Protein AF-A0A0K8SBR4-F1 (afdb_monomer_lite)

Foldseek 3Di:
DDDDDDDDDDDDDDDDDDDPDDDPDPDDPDPPPVPPPPDPPDDPDPPPDPDDCVVVPPPPDFAEAEAEDELVCCVPPVLVCCVPCVVPGPYYAYEYAQVSQVVSVVVVRPHPHYDHDPDPDPVCRVVVVVVVVD

Radius of gyration: 37.74 Å; chains: 1; bounding box: 52×66×105 Å

Structure (mmCIF, N/CA/C/O backbone):
data_AF-A0A0K8SBR4-F1
#
_entry.id   AF-A0A0K8SBR4-F1
#
loop_
_atom_site.group_PDB
_atom_site.id
_atom_site.type_symbol
_atom_site.label_atom_id
_atom_site.label_alt_id
_atom_site.label_comp_id
_atom_site.label_asym_id
_atom_site.label_entity_id
_atom_site.label_seq_id
_atom_site.pdbx_PDB_ins_code
_atom_site.Cartn_x
_atom_site.Cartn_y
_atom_site.Cartn_z
_atom_site.occupancy
_atom_site.B_iso_or_equiv
_atom_site.auth_seq_id
_atom_site.auth_comp_id
_atom_site.auth_asym_id
_atom_site.auth_atom_id
_atom_site.pdbx_PDB_model_num
ATOM 1 N N . MET A 1 1 ? -7.503 10.995 88.010 1.00 34.97 1 MET A N 1
ATOM 2 C CA . MET A 1 1 ? -8.836 10.804 87.394 1.00 34.97 1 MET A CA 1
ATOM 3 C C . MET A 1 1 ? -9.520 12.165 87.367 1.00 34.97 1 MET A C 1
ATOM 5 O O . MET A 1 1 ? -9.618 12.767 88.420 1.00 34.97 1 MET A O 1
ATOM 9 N N . ILE A 1 2 ? -9.552 12.795 86.188 1.00 36.12 2 ILE A N 1
ATOM 10 C CA . ILE A 1 2 ? -10.751 13.126 85.377 1.00 36.12 2 ILE A CA 1
ATOM 11 C C . ILE A 1 2 ? -11.525 14.342 85.931 1.00 36.12 2 ILE A C 1
ATOM 13 O O . ILE A 1 2 ? -11.984 14.339 87.065 1.00 36.12 2 ILE A O 1
ATOM 17 N N . SER A 1 3 ? -11.604 15.380 85.092 1.00 42.97 3 SER A N 1
ATOM 18 C CA . SER A 1 3 ? -12.208 16.710 85.281 1.00 42.97 3 SER A CA 1
ATOM 19 C C . SER A 1 3 ? -13.748 16.697 85.316 1.00 42.97 3 SER A C 1
ATOM 21 O O . SER A 1 3 ? -14.364 15.669 85.029 1.00 42.97 3 SER A O 1
ATOM 23 N N . PRO A 1 4 ? -14.392 17.850 85.599 1.00 49.69 4 PRO A N 1
ATOM 24 C CA . PRO A 1 4 ? -15.025 18.534 84.467 1.00 49.69 4 PRO A CA 1
ATOM 25 C C . PRO A 1 4 ? -14.970 20.076 84.485 1.00 49.69 4 PRO A 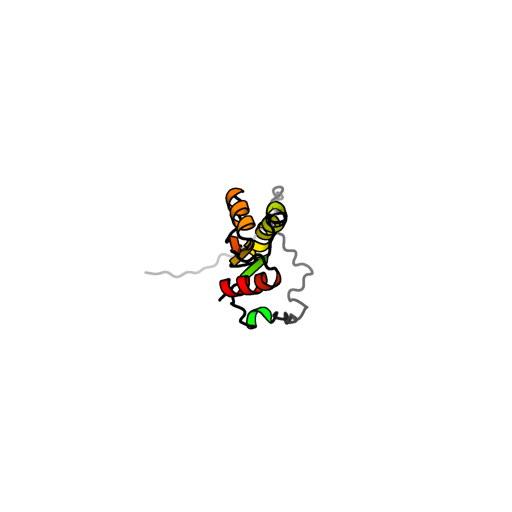C 1
ATOM 27 O O . PRO A 1 4 ? -14.595 20.734 85.449 1.00 49.69 4 PRO A O 1
ATOM 30 N N . ILE A 1 5 ? -15.336 20.603 83.318 1.00 46.38 5 ILE A N 1
ATOM 31 C CA . ILE A 1 5 ? -15.323 21.982 82.822 1.00 46.38 5 ILE A CA 1
ATOM 32 C C . ILE A 1 5 ? -16.622 22.716 83.199 1.00 46.38 5 ILE A C 1
ATOM 34 O O . ILE A 1 5 ? -17.690 22.130 83.030 1.00 46.38 5 ILE A O 1
ATOM 38 N N . ARG A 1 6 ? -16.533 24.005 83.573 1.00 41.84 6 ARG A N 1
ATOM 39 C CA . ARG A 1 6 ? -17.321 25.155 83.044 1.00 41.84 6 ARG A CA 1
ATOM 40 C C . ARG A 1 6 ? -17.187 26.384 83.952 1.00 41.84 6 ARG A C 1
ATOM 42 O O . ARG A 1 6 ? -17.513 26.271 85.122 1.00 41.84 6 ARG A O 1
ATOM 49 N N . THR A 1 7 ? -16.827 27.532 83.367 1.00 42.78 7 THR A N 1
ATOM 50 C CA . THR A 1 7 ? -17.637 28.773 83.404 1.00 42.78 7 THR A CA 1
ATOM 51 C C . THR A 1 7 ? -17.041 29.840 82.478 1.00 42.78 7 THR A C 1
ATOM 53 O O . THR A 1 7 ? -15.900 30.258 82.639 1.00 42.78 7 THR A O 1
ATOM 56 N N . ASP A 1 8 ? -17.850 30.181 81.481 1.00 40.19 8 ASP A N 1
ATOM 57 C CA . ASP A 1 8 ? -18.002 31.396 80.675 1.00 40.19 8 ASP A CA 1
ATOM 58 C C . ASP A 1 8 ? -17.077 32.601 80.934 1.00 40.19 8 ASP A C 1
ATOM 60 O O . ASP A 1 8 ? -17.038 33.158 82.028 1.00 40.19 8 ASP A O 1
ATOM 64 N N . CYS A 1 9 ? -16.458 33.101 79.857 1.00 39.00 9 CYS A N 1
ATOM 65 C CA . CYS A 1 9 ? -15.980 34.481 79.766 1.00 39.00 9 CYS A CA 1
ATOM 66 C C . CYS A 1 9 ? -16.679 35.180 78.592 1.00 39.00 9 CYS A C 1
ATOM 68 O O . CYS A 1 9 ? -16.486 34.836 77.426 1.00 39.00 9 CYS A O 1
ATOM 70 N N . SER A 1 10 ? -17.513 36.158 78.929 1.00 48.22 10 SER A N 1
ATOM 71 C CA . SER A 1 10 ? -18.205 37.078 78.030 1.00 48.22 10 SER A CA 1
ATOM 72 C C . SER A 1 10 ? -17.226 38.007 77.309 1.00 48.22 10 SER A C 1
ATOM 74 O O . SER A 1 10 ? -16.471 38.728 77.959 1.00 48.22 10 SER A O 1
ATOM 76 N N . ILE A 1 11 ? -17.278 38.044 75.974 1.00 43.41 11 ILE A N 1
ATOM 77 C CA . ILE A 1 11 ? -16.530 39.016 75.167 1.00 43.41 11 ILE A CA 1
ATOM 78 C C . ILE A 1 11 ? -17.373 40.288 75.032 1.00 43.41 11 ILE A C 1
ATOM 80 O O . ILE A 1 11 ? -18.265 40.378 74.189 1.00 43.41 11 ILE A O 1
ATOM 84 N N . THR A 1 12 ? -17.085 41.278 75.870 1.00 48.41 12 THR A N 1
ATOM 85 C CA . THR A 1 12 ? -17.407 42.686 75.611 1.00 48.41 12 THR A CA 1
ATOM 86 C C . THR A 1 12 ? -16.184 43.376 75.022 1.00 48.41 12 THR A C 1
ATOM 88 O O . THR A 1 12 ? -15.127 43.333 75.640 1.00 48.41 12 THR A O 1
ATOM 91 N N . GLY A 1 13 ? -16.381 44.053 73.886 1.00 50.25 13 GLY A N 1
ATOM 92 C CA . GLY A 1 13 ? -15.484 45.086 73.356 1.00 50.25 13 GLY A CA 1
ATOM 93 C C . GLY A 1 13 ? -14.258 44.566 72.605 1.00 50.25 13 GLY A C 1
ATOM 94 O O . GLY A 1 13 ? -13.359 43.981 73.187 1.00 50.25 13 GLY A O 1
ATOM 95 N N . ASP A 1 14 ? -14.198 44.782 71.291 1.00 42.38 14 ASP A N 1
ATOM 96 C CA . ASP A 1 14 ? -13.525 45.977 70.764 1.00 42.38 14 ASP A CA 1
ATOM 97 C C . ASP A 1 14 ? -13.423 45.926 69.234 1.00 42.38 14 ASP A C 1
ATOM 99 O O . ASP A 1 14 ? -13.099 44.912 68.614 1.00 42.38 14 ASP A O 1
ATOM 103 N N . ARG A 1 15 ? -13.749 47.055 68.597 1.00 54.88 15 ARG A N 1
ATOM 104 C CA . ARG A 1 15 ? -13.569 47.251 67.156 1.00 54.88 15 ARG A CA 1
ATOM 105 C C . ARG A 1 15 ? -12.072 47.324 66.862 1.00 54.88 15 ARG A C 1
ATOM 107 O O . ARG A 1 15 ? -11.428 48.288 67.262 1.00 54.88 15 ARG A O 1
ATOM 114 N N . VAL A 1 16 ? -11.548 46.374 66.091 1.00 55.94 16 VAL A N 1
ATOM 115 C CA . VAL A 1 16 ? -10.218 46.507 65.479 1.00 55.94 16 VAL A CA 1
ATOM 116 C C . VAL A 1 16 ? -10.371 47.203 64.119 1.00 55.94 16 VAL A C 1
ATOM 118 O O . VAL A 1 16 ? -11.095 46.690 63.260 1.00 55.94 16 VAL A O 1
ATOM 121 N N . PRO A 1 17 ? -9.736 48.370 63.897 1.00 54.47 17 PRO A N 1
ATOM 122 C CA . PRO A 1 17 ? -9.724 49.020 62.596 1.00 54.47 17 PRO A CA 1
ATOM 123 C C . PRO A 1 17 ? -8.844 48.243 61.610 1.00 54.47 17 PRO A C 1
ATOM 125 O O . PRO A 1 17 ? -7.795 47.702 61.956 1.00 54.47 17 PRO A O 1
ATOM 128 N N . THR A 1 18 ? -9.305 48.184 60.365 1.00 58.25 18 THR A N 1
ATOM 129 C CA . THR A 1 18 ? -8.685 47.462 59.252 1.00 58.25 18 THR A CA 1
ATOM 130 C C . THR A 1 18 ? -7.291 48.020 58.928 1.00 58.25 18 THR A C 1
ATOM 132 O O . THR A 1 18 ? -7.188 49.211 58.629 1.00 58.25 18 THR A O 1
ATOM 135 N N . PRO A 1 19 ? -6.220 47.204 58.905 1.00 49.19 19 PRO A N 1
ATOM 136 C CA . PRO A 1 19 ? -4.951 47.641 58.344 1.00 49.19 19 PRO A CA 1
ATOM 137 C C . PRO A 1 19 ? -4.999 47.561 56.812 1.00 49.19 19 PRO A C 1
ATOM 139 O O . PRO A 1 19 ? -5.064 46.488 56.210 1.00 49.19 19 PRO A O 1
ATOM 142 N N . THR A 1 20 ? -4.976 48.733 56.180 1.00 59.53 20 THR A N 1
ATOM 143 C CA . THR A 1 20 ? -4.727 48.916 54.747 1.00 59.53 20 THR A CA 1
ATOM 144 C C . THR A 1 20 ? -3.270 48.573 54.432 1.00 59.53 20 THR A C 1
ATOM 146 O O . THR A 1 20 ? -2.390 49.412 54.593 1.00 59.53 20 THR A O 1
ATOM 149 N N . SER A 1 21 ? -3.013 47.359 53.948 1.00 57.72 21 SER A N 1
ATOM 150 C CA . SER A 1 21 ? -1.850 47.044 53.104 1.00 57.72 21 SER A CA 1
ATOM 151 C C . SER A 1 21 ? -2.059 45.700 52.399 1.00 57.72 21 SER A C 1
ATOM 153 O O . SER A 1 21 ? -1.639 44.644 52.862 1.00 57.72 21 SER A O 1
ATOM 155 N N . GLN A 1 22 ? -2.737 45.715 51.249 1.00 56.22 22 GLN A N 1
ATOM 156 C CA . GLN A 1 22 ? -2.678 44.565 50.344 1.00 56.22 22 GLN A CA 1
ATOM 157 C C . GLN A 1 22 ? -1.318 44.591 49.624 1.00 56.22 22 GLN A C 1
ATOM 159 O O . GLN A 1 22 ? -0.997 45.619 49.022 1.00 56.22 22 GLN A O 1
ATOM 164 N N . PRO A 1 23 ? -0.504 43.520 49.672 1.00 56.47 23 PRO A N 1
ATOM 165 C CA . PRO A 1 23 ? 0.710 43.437 48.868 1.00 56.47 23 PRO A CA 1
ATOM 166 C C . PRO A 1 23 ? 0.365 43.442 47.366 1.00 56.47 23 PRO A C 1
ATOM 168 O O . PRO A 1 23 ? -0.695 42.943 46.970 1.00 56.47 23 PRO A O 1
ATOM 171 N N . PRO A 1 24 ? 1.234 44.006 46.508 1.00 59.09 24 PRO A N 1
ATOM 172 C CA . PRO A 1 24 ? 0.972 44.082 45.082 1.00 59.09 24 PRO A CA 1
ATOM 173 C C . PRO A 1 24 ? 1.118 42.686 44.459 1.00 59.09 24 PRO A C 1
ATOM 175 O O . PRO A 1 24 ? 2.161 42.052 44.582 1.00 59.09 24 PRO A O 1
ATOM 178 N N . ASN A 1 25 ? 0.077 42.249 43.745 1.00 61.38 25 ASN A N 1
ATOM 179 C CA . ASN A 1 25 ? 0.054 41.078 42.853 1.00 61.38 25 ASN A CA 1
ATOM 180 C C . ASN A 1 25 ? -0.037 39.666 43.458 1.00 61.38 25 ASN A C 1
ATOM 182 O O . ASN A 1 25 ? 0.464 38.718 42.855 1.00 61.38 25 ASN A O 1
ATOM 186 N N . GLU A 1 26 ? -0.791 39.456 44.536 1.00 68.94 26 GLU A N 1
ATOM 187 C CA . GLU A 1 26 ? -1.274 38.098 44.833 1.00 68.94 26 GLU A CA 1
ATOM 188 C C . GLU A 1 26 ? -2.589 37.818 44.077 1.00 68.94 26 GLU A C 1
ATOM 190 O O . GLU A 1 26 ? -3.700 38.052 44.563 1.00 68.94 26 GLU A O 1
ATOM 195 N N . PHE A 1 27 ? -2.462 37.384 42.818 1.00 69.06 27 PHE A N 1
ATOM 196 C CA . PHE A 1 27 ? -3.594 36.996 41.971 1.00 69.06 27 PHE A CA 1
ATOM 197 C C . PHE A 1 27 ? -4.177 35.656 42.431 1.00 69.06 27 PHE A C 1
ATOM 199 O O . PHE A 1 27 ? -3.874 34.596 41.891 1.00 69.06 27 PHE A O 1
ATOM 206 N N . HIS A 1 28 ? -5.072 35.714 43.413 1.00 68.88 28 HIS A N 1
ATOM 207 C CA . HIS A 1 28 ? -5.948 34.593 43.739 1.00 68.88 28 HIS A CA 1
ATOM 208 C C . HIS A 1 28 ? -7.194 34.621 42.849 1.00 68.88 28 HIS A C 1
ATOM 210 O O . HIS A 1 28 ? -7.751 35.701 42.617 1.00 68.88 28 HIS A O 1
ATOM 216 N N . PRO A 1 29 ? -7.676 33.470 42.347 1.00 78.62 29 PRO A N 1
ATOM 217 C CA . PRO A 1 29 ? -8.898 33.426 41.555 1.00 78.62 29 PRO A CA 1
ATOM 218 C C . PRO A 1 29 ? -10.090 33.876 42.410 1.00 78.62 29 PRO A C 1
ATOM 220 O O . PRO A 1 29 ? -10.622 33.131 43.232 1.00 78.62 29 PRO A O 1
ATOM 223 N N . LYS A 1 30 ? -10.533 35.121 42.212 1.00 72.56 30 LYS A N 1
ATOM 224 C CA . LYS A 1 30 ? -11.717 35.674 42.876 1.00 72.56 30 LYS A CA 1
ATOM 225 C C . LYS A 1 30 ? -12.968 35.169 42.161 1.00 72.56 30 LYS A C 1
ATOM 227 O O . LYS A 1 30 ? -13.338 35.654 41.091 1.00 72.56 30 LYS A O 1
ATOM 232 N N . VAL A 1 31 ? -13.630 34.170 42.741 1.00 74.00 31 VAL A N 1
ATOM 233 C CA . VAL A 1 31 ? -14.900 33.661 42.213 1.00 74.00 31 VAL A CA 1
ATOM 234 C C . VAL A 1 31 ? -16.009 34.666 42.531 1.00 74.00 31 VAL A C 1
ATOM 236 O O . VAL A 1 31 ? -16.595 34.654 43.609 1.00 74.00 31 VAL A O 1
ATOM 239 N N . ASN A 1 32 ? -16.328 35.543 41.577 1.00 74.44 32 ASN A N 1
ATOM 240 C CA . ASN A 1 32 ? -17.476 36.444 41.694 1.00 74.44 32 ASN A CA 1
ATOM 241 C C . ASN A 1 32 ? -18.774 35.619 41.647 1.00 74.44 32 ASN A C 1
ATOM 243 O O . ASN A 1 32 ? -19.153 35.144 40.575 1.00 74.44 32 ASN A O 1
ATOM 247 N N . LEU A 1 33 ? -19.420 35.406 42.797 1.00 70.12 33 LEU A N 1
ATOM 248 C CA . LEU A 1 33 ? -20.718 34.719 42.916 1.00 70.12 33 LEU A CA 1
ATOM 249 C C . LEU A 1 33 ? -21.911 35.683 42.800 1.00 70.12 33 LEU A C 1
ATOM 251 O O . LEU A 1 33 ? -23.034 35.246 42.554 1.00 70.12 33 LEU A O 1
ATOM 255 N N . ALA A 1 34 ? -21.672 36.991 42.935 1.00 73.56 34 ALA A N 1
ATOM 256 C CA . ALA A 1 34 ? -22.701 38.015 42.805 1.00 73.56 34 ALA A CA 1
ATOM 257 C C . ALA A 1 34 ? -23.334 37.968 41.401 1.00 73.56 34 ALA A C 1
ATOM 259 O O . ALA A 1 34 ? -22.647 38.104 40.390 1.00 73.56 34 ALA A O 1
ATOM 260 N N . GLY A 1 35 ? -24.645 37.715 41.340 1.00 70.81 35 GLY A N 1
ATOM 261 C CA . GLY A 1 35 ? -25.420 37.641 40.095 1.00 70.81 35 GLY A CA 1
ATOM 262 C C . GLY A 1 35 ? -25.404 36.286 39.376 1.00 70.81 35 GLY A C 1
ATOM 263 O O . GLY A 1 35 ? -26.140 36.112 38.403 1.00 70.81 35 GLY A O 1
ATOM 264 N N . LYS A 1 36 ? -24.627 35.298 39.844 1.00 72.38 36 LYS A N 1
ATOM 265 C CA . LYS A 1 36 ? -24.648 33.945 39.269 1.00 72.38 36 LYS A CA 1
ATOM 266 C C . LYS A 1 36 ? -25.751 33.114 39.932 1.00 72.38 36 LYS A C 1
ATOM 268 O O . LYS A 1 36 ? -25.837 33.086 41.158 1.00 72.38 36 LYS A O 1
ATOM 273 N N . PRO A 1 37 ? -26.606 32.419 39.162 1.00 72.94 37 PRO A N 1
ATOM 274 C CA . PRO A 1 37 ? -27.630 31.569 39.751 1.00 72.94 37 PRO A CA 1
ATOM 275 C C . PRO A 1 37 ? -26.971 30.398 40.497 1.00 72.94 37 PRO A C 1
ATOM 277 O O . PRO A 1 37 ? -26.191 29.651 39.913 1.00 72.94 37 PRO A O 1
ATOM 280 N N . LEU A 1 38 ? -27.324 30.221 41.777 1.00 72.38 38 LEU A N 1
ATOM 281 C CA . LEU A 1 38 ? -26.835 29.138 42.653 1.00 72.38 38 LEU A CA 1
ATOM 282 C C . LEU A 1 38 ? -27.151 27.732 42.116 1.00 72.38 38 LEU A C 1
ATOM 284 O O . LEU A 1 38 ? -26.539 26.752 42.528 1.00 72.38 38 LEU A O 1
ATOM 288 N N . LYS A 1 39 ? -28.129 27.633 41.210 1.00 74.25 39 LYS A N 1
ATOM 289 C CA . LYS A 1 39 ? -28.535 26.395 40.550 1.00 74.25 39 LYS A CA 1
ATOM 290 C C . LYS A 1 39 ? -28.475 26.582 39.034 1.00 74.25 39 LYS A C 1
ATOM 292 O O . LYS A 1 39 ? -28.930 27.617 38.536 1.00 74.25 39 LYS A O 1
ATOM 297 N N . PRO A 1 40 ? -27.956 25.600 38.281 1.00 72.25 40 PRO A N 1
ATOM 298 C CA . PRO A 1 40 ? -27.970 25.655 36.827 1.00 72.25 40 PRO A CA 1
ATOM 299 C C . PRO A 1 40 ? -29.422 25.741 36.334 1.00 72.25 40 PRO A C 1
ATOM 301 O O . PRO A 1 40 ? -30.211 24.826 36.538 1.00 72.25 40 PRO A O 1
ATOM 304 N N . LYS A 1 41 ? -29.791 26.850 35.676 1.00 69.56 41 LYS A N 1
ATOM 305 C CA . LYS A 1 41 ? -31.140 27.042 35.100 1.00 69.56 41 LYS A CA 1
ATOM 306 C C . LYS A 1 41 ? -31.429 26.111 33.917 1.00 69.56 41 LYS A C 1
ATOM 308 O O . LYS A 1 41 ? -32.576 25.971 33.509 1.00 69.56 41 LYS A O 1
ATOM 313 N N . LYS A 1 42 ? -30.395 25.506 33.331 1.00 75.12 42 LYS A N 1
ATOM 314 C CA . LYS A 1 42 ? -30.529 24.631 32.169 1.00 75.12 42 LYS A CA 1
ATOM 315 C C . LYS A 1 42 ? -30.645 23.191 32.651 1.00 75.12 42 LYS A C 1
ATOM 317 O O . LYS A 1 42 ? -29.688 22.656 33.203 1.00 75.12 42 LYS A O 1
ATOM 322 N N . VAL A 1 43 ? -31.800 22.574 32.410 1.00 76.44 43 VAL A N 1
ATOM 323 C CA . VAL A 1 43 ? -31.954 21.121 32.549 1.00 76.44 43 VAL A CA 1
ATOM 324 C C . VAL A 1 43 ? -30.892 20.469 31.656 1.00 76.44 43 VAL A C 1
ATOM 326 O O . VAL A 1 43 ? -30.808 20.839 30.475 1.00 76.44 43 VAL A O 1
ATOM 329 N N . PRO A 1 44 ? -30.043 19.569 32.184 1.00 72.44 44 PRO A N 1
ATOM 330 C CA . PRO A 1 44 ? -29.050 18.886 31.374 1.00 72.44 44 PRO A CA 1
ATOM 331 C C . PRO A 1 44 ? -29.790 18.066 30.318 1.00 72.44 44 PRO A C 1
ATOM 333 O O . PRO A 1 44 ? -30.396 17.041 30.610 1.00 72.44 44 PRO A O 1
ATOM 336 N N . LYS A 1 45 ? -29.787 18.554 29.076 1.00 76.06 45 LYS A N 1
ATOM 337 C CA . LYS A 1 45 ? -30.238 17.759 27.939 1.00 76.06 45 LYS A CA 1
ATOM 338 C C . LYS A 1 45 ? -29.192 16.677 27.738 1.00 76.06 45 LYS A C 1
ATOM 340 O O . LYS A 1 45 ? -28.043 16.989 27.425 1.00 76.06 45 LYS A O 1
ATOM 345 N N . THR A 1 46 ? -29.584 15.426 27.940 1.00 75.94 46 THR A N 1
ATOM 346 C CA . THR A 1 46 ? -28.759 14.275 27.588 1.00 75.94 46 THR A CA 1
ATOM 347 C C . THR A 1 46 ? -28.527 14.318 26.085 1.00 75.94 46 THR A C 1
ATOM 349 O O . THR A 1 46 ? -29.409 13.992 25.295 1.00 75.94 46 THR A O 1
ATOM 352 N N . PHE A 1 47 ? -27.350 14.783 25.676 1.00 72.62 47 PHE A N 1
ATOM 353 C CA . PHE A 1 47 ? -26.918 14.646 24.297 1.00 72.62 47 PHE A CA 1
ATOM 354 C C . PHE A 1 47 ? -26.653 13.165 24.058 1.00 72.62 47 PHE A C 1
ATOM 356 O O . PHE A 1 47 ? -25.654 12.621 24.531 1.00 72.62 47 PHE A O 1
ATOM 363 N N . VAL A 1 48 ? -27.556 12.509 23.333 1.00 75.31 48 VAL A N 1
ATOM 364 C CA . VAL A 1 48 ? -27.284 11.191 22.769 1.00 75.31 48 VAL A CA 1
ATOM 365 C C . VAL A 1 48 ? -26.228 11.407 21.695 1.00 75.31 48 VAL A C 1
ATOM 367 O O . VAL A 1 48 ? -26.529 11.872 20.599 1.00 75.31 48 VAL A O 1
ATOM 370 N N . ARG A 1 49 ? -24.962 11.155 22.038 1.00 77.69 49 ARG A N 1
ATOM 371 C CA . ARG A 1 49 ? -23.897 11.113 21.038 1.00 77.69 49 ARG A CA 1
ATOM 372 C C . ARG A 1 49 ? -24.169 9.897 20.156 1.00 77.69 49 ARG A C 1
ATOM 374 O O . ARG A 1 49 ? -24.201 8.792 20.702 1.00 77.69 49 ARG A O 1
ATOM 381 N N . PRO A 1 50 ? -24.349 10.064 18.837 1.00 76.88 50 PRO A N 1
ATOM 382 C CA . PRO A 1 50 ? -24.359 8.927 17.935 1.00 76.88 50 PRO A CA 1
ATOM 383 C C . PRO A 1 50 ? -23.047 8.169 18.135 1.00 76.88 50 PRO A C 1
ATOM 385 O O . PRO A 1 50 ? -21.965 8.739 17.976 1.00 76.88 50 PRO A O 1
ATOM 388 N N . ARG A 1 51 ? -23.131 6.909 18.560 1.00 70.31 51 ARG A N 1
ATOM 389 C CA . ARG A 1 51 ? -21.976 6.014 18.542 1.00 70.31 51 ARG A CA 1
ATOM 390 C C . ARG A 1 51 ? -21.795 5.570 17.096 1.00 70.31 51 ARG A C 1
ATOM 392 O O . ARG A 1 51 ? -22.742 5.102 16.472 1.00 70.31 51 ARG A O 1
ATOM 399 N N . TYR A 1 52 ? -20.605 5.789 16.550 1.00 65.69 52 TYR A N 1
ATOM 400 C CA . TYR A 1 52 ? -20.250 5.299 15.223 1.00 65.69 52 TYR A CA 1
ATOM 401 C C . TYR A 1 52 ? -20.250 3.763 15.256 1.00 65.69 52 TYR A C 1
ATOM 403 O O . TYR A 1 52 ? -19.537 3.169 16.061 1.00 65.69 52 TYR A O 1
ATOM 411 N N . TYR A 1 53 ? -21.027 3.123 14.378 1.00 59.69 53 TYR A N 1
ATOM 412 C CA . TYR A 1 53 ? -21.158 1.658 14.287 1.00 59.69 53 TYR A CA 1
ATOM 413 C C . TYR A 1 53 ? -19.841 0.920 13.972 1.00 59.69 53 TYR A C 1
ATOM 415 O O . TYR A 1 53 ? -19.768 -0.299 14.112 1.00 59.69 53 TYR A O 1
ATOM 423 N N . SER A 1 54 ? -18.775 1.632 13.592 1.00 61.19 54 SER A N 1
ATOM 424 C CA . SER A 1 54 ? -17.464 1.039 13.313 1.00 61.19 54 SER A CA 1
ATOM 425 C C . SER A 1 54 ? -16.808 0.379 14.531 1.00 61.19 54 SER A C 1
ATOM 427 O O . SER A 1 54 ? -15.971 -0.498 14.348 1.00 61.19 54 SER A O 1
ATOM 429 N N . THR A 1 55 ? -17.190 0.733 15.765 1.00 55.84 55 THR A N 1
ATOM 430 C CA . THR A 1 55 ? -16.665 0.063 16.970 1.00 55.84 55 THR A CA 1
ATOM 431 C C . THR A 1 55 ? -17.369 -1.255 17.301 1.00 55.84 55 THR A C 1
ATOM 433 O O . THR A 1 55 ? -16.841 -2.034 18.089 1.00 55.84 55 THR A O 1
ATOM 436 N N . GLU A 1 56 ? -18.545 -1.520 16.721 1.00 62.78 56 GLU A N 1
ATOM 437 C CA . GLU A 1 56 ? -19.343 -2.731 16.987 1.00 62.78 56 GLU A CA 1
ATOM 438 C C . GLU A 1 56 ? -19.265 -3.758 15.852 1.00 62.78 56 GLU A C 1
ATOM 440 O O . GLU A 1 56 ? -19.572 -4.928 16.060 1.00 62.78 56 GLU A O 1
ATOM 445 N N . LEU A 1 57 ? -18.788 -3.355 14.668 1.00 58.91 57 LEU A N 1
ATOM 446 C CA . LEU A 1 57 ? -18.752 -4.217 13.484 1.00 58.91 57 LEU A CA 1
ATOM 447 C C . LEU A 1 57 ? -17.639 -5.280 13.497 1.00 58.91 57 LEU A C 1
ATOM 449 O O . LEU A 1 57 ? -17.446 -5.969 12.505 1.00 58.91 57 LEU A O 1
ATOM 453 N N . GLY A 1 58 ? -16.893 -5.435 14.594 1.00 60.84 58 GLY A N 1
ATOM 454 C CA . GLY A 1 58 ? -15.980 -6.570 14.759 1.00 60.84 58 GLY A CA 1
ATOM 455 C C . GLY A 1 58 ? -14.831 -6.652 13.748 1.00 60.84 58 GLY A C 1
ATOM 456 O O . GLY A 1 58 ? -14.144 -7.669 13.732 1.00 60.84 58 GLY A O 1
ATOM 457 N N . ILE A 1 59 ? -14.581 -5.598 12.959 1.00 66.50 59 ILE A N 1
ATOM 458 C CA . ILE A 1 59 ? -13.421 -5.494 12.067 1.00 66.50 59 ILE A CA 1
ATOM 459 C C . ILE A 1 59 ? -12.175 -5.348 12.953 1.00 66.50 59 ILE A C 1
ATOM 461 O O . ILE A 1 59 ? -11.699 -4.258 13.253 1.00 66.50 59 ILE A O 1
ATOM 465 N N . ARG A 1 60 ? -11.710 -6.487 13.466 1.00 60.41 60 ARG A N 1
ATOM 466 C CA . ARG A 1 60 ? -10.436 -6.687 14.171 1.00 60.41 60 ARG A CA 1
ATOM 467 C C . ARG A 1 60 ? -9.368 -7.240 13.233 1.00 60.41 60 ARG A C 1
ATOM 469 O O . ARG A 1 60 ? -8.285 -7.616 13.676 1.00 60.41 60 ARG A O 1
ATOM 476 N N . GLU A 1 61 ? -9.714 -7.364 11.959 1.00 73.06 61 GLU A N 1
ATOM 477 C CA . GLU A 1 61 ? -8.822 -7.839 10.923 1.00 73.06 61 GLU A CA 1
ATOM 478 C C . GLU A 1 61 ? -7.686 -6.834 10.772 1.00 73.06 61 GLU A C 1
ATOM 480 O O . GLU A 1 61 ? -7.909 -5.625 10.679 1.00 73.06 61 GLU A O 1
ATOM 485 N N . ARG A 1 62 ? -6.456 -7.347 10.812 1.00 80.94 62 ARG A N 1
ATOM 486 C CA . ARG A 1 62 ? -5.264 -6.521 10.660 1.00 80.94 62 ARG A CA 1
ATOM 487 C C . ARG A 1 62 ? -5.235 -5.957 9.249 1.00 80.94 62 ARG A C 1
ATOM 489 O O . ARG A 1 62 ? -5.328 -6.717 8.284 1.00 80.94 62 ARG A O 1
ATOM 496 N N . LEU A 1 63 ? -5.111 -4.640 9.127 1.00 86.56 63 LEU A N 1
ATOM 497 C CA . LEU A 1 63 ? -5.173 -3.975 7.833 1.00 86.56 63 LEU A CA 1
ATOM 498 C C . LEU A 1 63 ? -3.894 -4.283 7.055 1.00 86.56 63 LEU A C 1
ATOM 500 O O . LEU A 1 63 ? -2.801 -3.830 7.408 1.00 86.56 63 LEU A O 1
ATOM 504 N N . PHE A 1 64 ? -4.048 -5.060 5.989 1.00 89.81 64 PHE A N 1
ATOM 505 C CA . PHE A 1 64 ? -2.990 -5.333 5.033 1.00 89.81 64 PHE A CA 1
ATOM 506 C C . PHE A 1 64 ? -3.078 -4.371 3.849 1.00 89.81 64 PHE A C 1
ATOM 508 O O . PHE A 1 64 ? -4.142 -4.191 3.259 1.00 89.81 64 PHE A O 1
ATOM 515 N N . MET A 1 65 ? -1.941 -3.804 3.450 1.00 91.75 65 MET A N 1
ATOM 516 C CA . MET A 1 65 ? -1.829 -2.987 2.247 1.00 91.75 65 MET A CA 1
ATOM 517 C C . MET A 1 65 ? -0.755 -3.553 1.319 1.00 91.75 65 MET A C 1
ATOM 519 O O . MET A 1 65 ? 0.435 -3.542 1.635 1.00 91.75 65 MET A O 1
ATOM 523 N N . GLY A 1 66 ? -1.186 -4.020 0.149 1.00 92.12 66 GLY A N 1
ATOM 524 C CA . GLY A 1 66 ? -0.305 -4.437 -0.935 1.00 92.12 66 GLY A CA 1
ATOM 525 C C . GLY A 1 66 ? -0.232 -3.363 -2.009 1.00 92.12 66 GLY A C 1
ATOM 526 O O . GLY A 1 66 ? -1.256 -3.016 -2.592 1.00 92.12 66 GLY A O 1
ATOM 527 N N . ILE A 1 67 ? 0.962 -2.842 -2.286 1.00 92.81 67 ILE A N 1
ATOM 528 C CA . ILE A 1 67 ? 1.161 -1.783 -3.282 1.00 92.81 67 ILE A CA 1
ATOM 529 C C . ILE A 1 67 ? 1.909 -2.362 -4.482 1.00 92.81 67 ILE A C 1
ATOM 531 O O . ILE A 1 67 ? 3.061 -2.775 -4.355 1.00 92.81 67 ILE A O 1
ATOM 535 N N . MET A 1 68 ? 1.273 -2.358 -5.657 1.00 91.56 68 MET A N 1
ATOM 536 C CA . MET A 1 68 ? 1.961 -2.639 -6.920 1.00 91.56 68 MET A CA 1
ATOM 537 C C . MET A 1 68 ? 2.781 -1.428 -7.339 1.00 91.56 68 MET A C 1
ATOM 539 O O . MET A 1 68 ? 2.257 -0.324 -7.477 1.00 91.56 68 MET A O 1
ATOM 543 N N . THR A 1 69 ? 4.071 -1.638 -7.552 1.00 91.25 69 THR A N 1
ATOM 544 C CA . THR A 1 69 ? 5.007 -0.586 -7.944 1.00 91.25 69 THR A CA 1
ATOM 545 C C . THR A 1 69 ? 5.912 -1.079 -9.060 1.00 91.25 69 THR A C 1
ATOM 547 O O . THR A 1 69 ? 6.087 -2.277 -9.274 1.00 91.25 69 THR A O 1
ATOM 550 N N . THR A 1 70 ? 6.476 -0.137 -9.802 1.00 90.12 70 THR A N 1
ATOM 551 C CA . THR A 1 70 ? 7.421 -0.406 -10.887 1.00 90.12 70 THR A CA 1
ATOM 552 C C . THR A 1 70 ? 8.786 0.169 -10.537 1.00 90.12 70 THR A C 1
ATOM 554 O O . THR A 1 70 ? 8.903 1.033 -9.665 1.00 90.12 70 THR A O 1
ATOM 557 N N . GLU A 1 71 ? 9.827 -0.253 -11.254 1.00 88.62 71 GLU A N 1
ATOM 558 C CA . GLU A 1 71 ? 11.190 0.262 -11.062 1.00 88.62 71 GLU A CA 1
ATOM 559 C C . GLU A 1 71 ? 11.265 1.799 -11.132 1.00 88.62 71 GLU A C 1
ATOM 561 O O . GLU A 1 71 ? 11.993 2.425 -10.364 1.00 88.62 71 GLU A O 1
ATOM 566 N N . SER A 1 72 ? 10.486 2.431 -12.014 1.00 90.12 72 SER A N 1
ATOM 567 C CA . SER A 1 72 ? 10.497 3.889 -12.179 1.00 90.12 72 SER A CA 1
ATOM 568 C C . SER A 1 72 ? 9.822 4.635 -11.025 1.00 90.12 72 SER A C 1
ATOM 570 O O . SER A 1 72 ? 10.222 5.750 -10.691 1.00 90.12 72 SER A O 1
ATOM 572 N N . THR A 1 73 ? 8.811 4.033 -10.396 1.00 91.31 73 THR A N 1
ATOM 573 C CA . THR A 1 73 ? 7.969 4.685 -9.378 1.00 91.31 73 THR A CA 1
ATOM 574 C C . THR A 1 73 ? 8.378 4.348 -7.947 1.00 91.31 73 THR A C 1
ATOM 576 O O . THR A 1 73 ? 8.007 5.064 -7.014 1.00 91.31 73 THR A O 1
ATOM 579 N N . VAL A 1 74 ? 9.192 3.307 -7.751 1.00 90.75 74 VAL A N 1
ATOM 580 C CA . VAL A 1 74 ? 9.582 2.826 -6.419 1.00 90.75 74 VAL A CA 1
ATOM 581 C C . VAL A 1 74 ? 10.350 3.875 -5.603 1.00 90.75 74 VAL A C 1
ATOM 583 O O . VAL A 1 74 ? 10.161 3.994 -4.396 1.00 90.75 74 VAL A O 1
ATOM 586 N N . ARG A 1 75 ? 11.180 4.707 -6.242 1.00 89.88 75 ARG A N 1
ATOM 587 C CA . ARG A 1 75 ? 12.008 5.696 -5.526 1.00 89.88 75 ARG A CA 1
ATOM 588 C C . ARG A 1 75 ? 11.198 6.871 -4.972 1.00 89.88 75 ARG A C 1
ATOM 590 O O . ARG A 1 75 ? 11.566 7.426 -3.940 1.00 89.88 75 ARG A O 1
ATOM 597 N N . SER A 1 76 ? 10.123 7.262 -5.652 1.00 91.25 76 SER A N 1
ATOM 598 C CA . SER A 1 76 ? 9.305 8.422 -5.288 1.00 91.25 76 SER A CA 1
ATOM 599 C C . SER A 1 76 ? 8.017 7.994 -4.590 1.00 91.25 76 SER A C 1
ATOM 601 O O . SER A 1 76 ? 7.846 8.240 -3.395 1.00 91.25 76 SER A O 1
ATOM 603 N N . LEU A 1 77 ? 7.133 7.309 -5.316 1.00 92.12 77 LEU A N 1
ATOM 604 C CA . LEU A 1 77 ? 5.785 6.980 -4.868 1.00 92.12 77 LEU A CA 1
ATOM 605 C C . LEU A 1 77 ? 5.799 5.948 -3.740 1.00 92.12 77 LEU A C 1
ATOM 607 O O . LEU A 1 77 ? 5.123 6.152 -2.738 1.00 92.12 77 LEU A O 1
ATOM 611 N N . ALA A 1 78 ? 6.593 4.878 -3.855 1.00 91.94 78 ALA A N 1
ATOM 612 C CA . ALA A 1 78 ? 6.615 3.829 -2.831 1.00 91.94 78 ALA A CA 1
ATOM 613 C C . ALA A 1 78 ? 7.179 4.342 -1.498 1.00 91.94 78 ALA A C 1
ATOM 615 O O . ALA A 1 78 ? 6.656 4.029 -0.430 1.00 91.94 78 ALA A O 1
ATOM 616 N N . VAL A 1 79 ? 8.207 5.195 -1.553 1.00 92.62 79 VAL A N 1
ATOM 617 C CA . VAL A 1 79 ? 8.776 5.840 -0.362 1.00 92.62 79 VAL A CA 1
ATOM 618 C C . VAL A 1 79 ? 7.776 6.804 0.275 1.00 92.62 79 VAL A C 1
ATOM 620 O O . VAL A 1 79 ? 7.634 6.805 1.498 1.00 92.62 79 VAL A O 1
ATOM 623 N N . ALA A 1 80 ? 7.075 7.611 -0.524 1.00 93.56 80 ALA A N 1
ATOM 624 C CA . ALA A 1 80 ? 6.035 8.507 -0.024 1.00 93.56 80 ALA A CA 1
ATOM 625 C C . ALA A 1 80 ? 4.858 7.727 0.583 1.00 93.56 80 ALA A C 1
ATOM 627 O O . ALA A 1 80 ? 4.387 8.075 1.666 1.00 93.56 80 ALA A O 1
ATOM 628 N N . ALA A 1 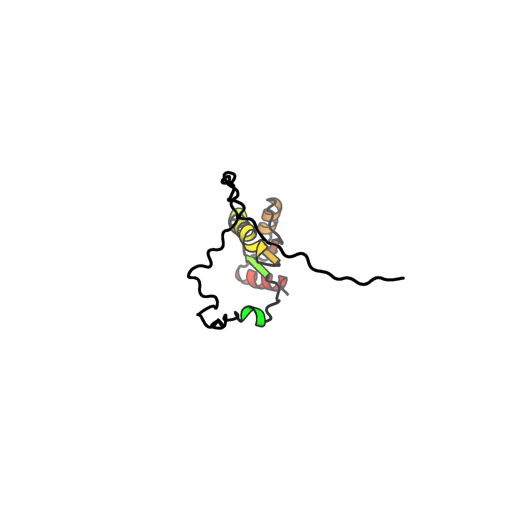81 ? 4.439 6.635 -0.060 1.00 93.69 81 ALA A N 1
ATOM 629 C CA . ALA A 1 81 ? 3.405 5.743 0.445 1.00 93.69 81 ALA A CA 1
ATOM 630 C C . ALA A 1 81 ? 3.826 5.127 1.784 1.00 93.69 81 ALA A C 1
ATOM 632 O O . ALA A 1 81 ? 3.137 5.324 2.773 1.00 93.69 81 ALA A O 1
ATOM 633 N N . ASN A 1 82 ? 5.012 4.515 1.878 1.00 93.94 82 ASN A N 1
ATOM 634 C CA . ASN A 1 82 ? 5.509 3.961 3.142 1.00 93.94 82 ASN A CA 1
ATOM 635 C C . ASN A 1 82 ? 5.533 5.017 4.263 1.00 93.94 82 ASN A C 1
ATOM 637 O O . ASN A 1 82 ? 5.073 4.781 5.378 1.00 93.94 82 ASN A O 1
ATOM 641 N N . LYS A 1 83 ? 6.016 6.227 3.965 1.00 93.06 83 LYS A N 1
ATOM 642 C CA . LYS A 1 83 ? 6.064 7.322 4.944 1.00 93.06 83 LYS A CA 1
ATOM 643 C C . LYS A 1 83 ? 4.692 7.810 5.400 1.00 93.06 83 LYS A C 1
ATOM 645 O O . LYS A 1 83 ? 4.640 8.412 6.460 1.00 93.06 83 LYS A O 1
ATOM 650 N N . THR A 1 84 ? 3.631 7.609 4.626 1.00 93.69 84 THR A N 1
ATOM 651 C CA . THR A 1 84 ? 2.286 8.119 4.942 1.00 93.69 84 THR A CA 1
ATOM 652 C C . THR A 1 84 ? 1.365 7.043 5.495 1.00 93.69 84 THR A C 1
ATOM 654 O O . THR A 1 84 ? 0.527 7.344 6.337 1.00 93.69 84 THR A O 1
ATOM 657 N N . THR A 1 85 ? 1.505 5.793 5.054 1.00 93.00 85 THR A N 1
ATOM 658 C CA . THR A 1 85 ? 0.595 4.702 5.420 1.00 93.00 85 THR A CA 1
ATOM 659 C C . THR A 1 85 ? 1.153 3.775 6.494 1.00 93.00 85 THR A C 1
ATOM 661 O O . THR A 1 85 ? 0.363 3.101 7.149 1.00 93.00 85 THR A O 1
ATOM 664 N N . SER A 1 86 ? 2.470 3.776 6.748 1.00 89.50 86 SER A N 1
ATOM 665 C CA . SER A 1 86 ? 3.119 2.870 7.721 1.00 89.50 86 SER A CA 1
ATOM 666 C C . SER A 1 86 ? 2.535 2.908 9.131 1.00 89.50 86 SER A C 1
ATOM 668 O O . SER A 1 86 ? 2.609 1.915 9.841 1.00 89.50 86 SER A O 1
ATOM 670 N N . HIS A 1 87 ? 1.970 4.037 9.552 1.00 90.56 87 HIS A N 1
ATOM 671 C CA . HIS A 1 87 ? 1.375 4.199 10.882 1.00 90.56 87 HIS A CA 1
ATOM 672 C C . HIS A 1 87 ? -0.110 3.819 10.942 1.00 90.56 87 HIS A C 1
ATOM 674 O O . HIS A 1 87 ? -0.669 3.756 12.033 1.00 90.56 87 HIS A O 1
ATOM 680 N N . TYR A 1 88 ? -0.753 3.590 9.795 1.00 89.19 88 TYR A N 1
ATOM 681 C CA . TYR A 1 88 ? -2.174 3.245 9.715 1.00 89.19 88 TYR A CA 1
ATOM 682 C C . TYR A 1 88 ? -2.421 1.764 9.430 1.00 89.19 88 TYR A C 1
ATOM 684 O O . TYR A 1 88 ? -3.505 1.270 9.728 1.00 89.19 88 TYR A O 1
ATOM 692 N N . VAL A 1 89 ? -1.454 1.072 8.825 1.00 90.81 89 VAL A N 1
ATOM 693 C CA . VAL A 1 89 ? -1.591 -0.327 8.404 1.00 90.81 89 VAL A CA 1
ATOM 694 C C . VAL A 1 89 ? -0.679 -1.227 9.228 1.00 90.81 89 VAL A C 1
ATOM 696 O O . VAL A 1 89 ? 0.438 -0.843 9.565 1.00 90.81 89 VAL A O 1
ATOM 699 N N . ASP A 1 90 ? -1.128 -2.447 9.515 1.00 89.94 90 ASP A N 1
ATOM 700 C CA . ASP A 1 90 ? -0.352 -3.412 10.301 1.00 89.94 90 ASP A CA 1
ATOM 701 C C . ASP A 1 90 ? 0.763 -4.060 9.476 1.00 89.94 90 ASP A C 1
ATOM 703 O O . ASP A 1 90 ? 1.853 -4.342 9.976 1.00 89.94 90 ASP A O 1
ATOM 707 N N . LYS A 1 91 ? 0.480 -4.333 8.197 1.00 90.06 91 LYS A N 1
ATOM 708 C CA . LYS A 1 91 ? 1.414 -4.978 7.272 1.00 90.06 91 LYS A CA 1
ATOM 709 C C . LYS A 1 91 ? 1.340 -4.298 5.914 1.00 90.06 91 LYS A C 1
ATOM 711 O O . LYS A 1 91 ? 0.288 -4.262 5.280 1.00 90.06 91 LYS A O 1
ATOM 716 N N . LEU A 1 92 ? 2.484 -3.792 5.470 1.00 92.12 92 LEU A N 1
ATOM 717 C CA . LEU A 1 92 ? 2.645 -3.149 4.175 1.00 92.12 92 LEU A CA 1
ATOM 718 C C . LEU A 1 92 ? 3.670 -3.926 3.352 1.00 92.12 92 LEU A C 1
ATOM 720 O O . LEU A 1 92 ? 4.777 -4.172 3.830 1.00 92.12 92 LEU A O 1
ATOM 724 N N . MET A 1 93 ? 3.292 -4.314 2.135 1.00 92.31 93 MET A N 1
ATOM 725 C CA . MET A 1 93 ? 4.153 -5.055 1.210 1.00 92.31 93 MET A CA 1
ATOM 726 C C . MET A 1 93 ? 4.180 -4.363 -0.149 1.00 92.31 93 MET A C 1
ATOM 728 O O . MET A 1 93 ? 3.151 -3.889 -0.642 1.00 92.31 93 MET A O 1
ATOM 732 N N . PHE A 1 94 ? 5.353 -4.347 -0.774 1.00 92.81 94 PHE A N 1
ATOM 733 C CA . PHE A 1 94 ? 5.540 -3.806 -2.116 1.00 92.81 94 PHE A CA 1
ATOM 734 C C . PHE A 1 94 ? 5.732 -4.935 -3.112 1.00 92.81 94 PHE A C 1
ATOM 736 O O . PHE A 1 94 ? 6.620 -5.766 -2.951 1.00 92.81 94 PHE A O 1
ATOM 743 N N . PHE A 1 95 ? 4.921 -4.930 -4.159 1.00 92.88 95 PHE A N 1
ATOM 744 C CA . PHE A 1 95 ? 4.928 -5.941 -5.202 1.00 92.88 95 PHE A CA 1
ATOM 745 C C . PHE A 1 95 ? 5.446 -5.338 -6.502 1.00 92.88 95 PHE A C 1
ATOM 747 O O . PHE A 1 95 ? 5.003 -4.262 -6.912 1.00 92.88 95 PHE A O 1
ATOM 754 N N . MET A 1 96 ? 6.395 -6.016 -7.137 1.00 91.81 96 MET A N 1
ATOM 755 C CA . MET A 1 96 ? 7.007 -5.589 -8.395 1.00 91.81 96 MET A CA 1
ATOM 756 C C . MET A 1 96 ? 7.601 -6.791 -9.135 1.00 91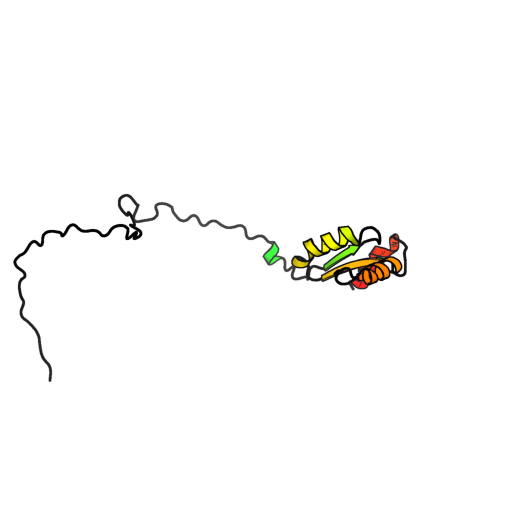.81 96 MET A C 1
ATOM 758 O O . MET A 1 96 ? 7.626 -7.901 -8.609 1.00 91.81 96 MET A O 1
ATOM 762 N N . ASP A 1 97 ? 8.088 -6.586 -10.355 1.00 92.38 97 ASP A N 1
ATOM 763 C CA . ASP A 1 97 ? 8.775 -7.644 -11.104 1.00 92.38 97 ASP A CA 1
ATOM 764 C C . ASP A 1 97 ? 10.117 -7.993 -10.434 1.00 92.38 97 ASP A C 1
ATOM 766 O O . ASP A 1 97 ? 10.724 -7.144 -9.777 1.00 92.38 97 ASP A O 1
ATOM 770 N N . ALA A 1 98 ? 10.609 -9.222 -10.607 1.00 89.44 98 ALA A N 1
ATOM 771 C CA . ALA A 1 98 ? 11.832 -9.715 -9.962 1.00 89.44 98 ALA A CA 1
ATOM 772 C C . ALA A 1 98 ? 13.040 -8.798 -10.216 1.00 89.44 98 ALA A C 1
ATOM 774 O O . ALA A 1 98 ? 13.724 -8.402 -9.275 1.00 89.44 98 ALA A O 1
ATOM 775 N N . ALA A 1 99 ? 13.220 -8.350 -11.463 1.00 87.94 99 ALA A N 1
ATOM 776 C CA . ALA A 1 99 ? 14.272 -7.398 -11.821 1.00 87.94 99 ALA A CA 1
ATOM 777 C C . ALA A 1 99 ? 14.124 -6.042 -11.100 1.00 87.94 99 ALA A C 1
ATOM 779 O O . ALA A 1 99 ? 15.115 -5.413 -10.730 1.00 87.94 99 ALA A O 1
ATOM 780 N N . GLY A 1 100 ? 12.887 -5.585 -10.881 1.00 86.50 100 GLY A N 1
ATOM 781 C CA . GLY A 1 100 ? 12.607 -4.369 -10.119 1.00 86.50 100 GLY A CA 1
ATOM 782 C C . GLY A 1 100 ? 12.884 -4.547 -8.626 1.00 86.50 100 GLY A C 1
ATOM 783 O O . GLY A 1 100 ? 13.452 -3.651 -8.003 1.00 86.50 100 GLY A O 1
ATOM 784 N N . ALA A 1 101 ? 12.535 -5.709 -8.066 1.00 87.25 101 ALA A N 1
ATOM 785 C CA . ALA A 1 101 ? 12.726 -6.035 -6.654 1.00 87.25 101 ALA A CA 1
ATOM 7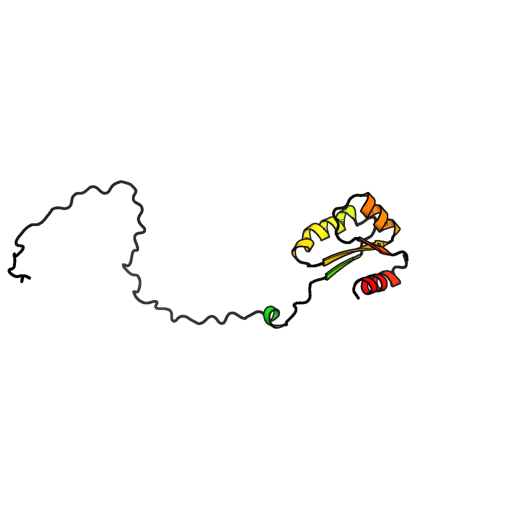86 C C . ALA A 1 101 ? 14.207 -6.102 -6.281 1.00 87.25 101 ALA A C 1
ATOM 788 O O . ALA A 1 101 ? 14.610 -5.509 -5.280 1.00 87.25 101 ALA A O 1
ATOM 789 N N . GLU A 1 102 ? 15.025 -6.745 -7.114 1.00 86.38 102 GLU A N 1
ATOM 790 C CA . GLU A 1 102 ? 16.478 -6.784 -6.936 1.00 86.38 102 GLU A CA 1
ATOM 791 C C . GLU A 1 102 ? 17.071 -5.374 -6.942 1.00 86.38 102 GLU A C 1
ATOM 793 O O . GLU A 1 102 ? 17.791 -4.989 -6.021 1.00 86.38 102 GLU A O 1
ATOM 798 N N . LYS A 1 103 ? 16.695 -4.542 -7.919 1.00 85.12 103 LYS A N 1
ATOM 799 C CA . LYS A 1 103 ? 17.146 -3.145 -7.972 1.00 85.12 103 LYS A CA 1
ATOM 800 C C . LYS A 1 103 ? 16.692 -2.349 -6.751 1.00 85.12 103 LYS A C 1
ATOM 802 O O . LYS A 1 103 ? 17.477 -1.585 -6.197 1.00 85.12 103 LYS A O 1
ATOM 807 N N . ALA A 1 104 ? 15.454 -2.527 -6.299 1.00 83.19 104 ALA A N 1
ATOM 808 C CA . ALA A 1 104 ? 14.937 -1.833 -5.124 1.00 83.19 104 ALA A CA 1
ATOM 809 C C . ALA A 1 104 ? 15.692 -2.213 -3.836 1.00 83.19 104 ALA A C 1
ATOM 811 O O . ALA A 1 104 ? 15.945 -1.337 -3.004 1.00 83.19 104 ALA A O 1
ATOM 812 N N . GLN A 1 105 ? 16.106 -3.479 -3.700 1.00 79.38 105 GLN A N 1
ATOM 813 C CA . GLN A 1 105 ? 16.956 -3.949 -2.600 1.00 79.38 105 GLN A CA 1
ATOM 814 C C . GLN A 1 105 ? 18.372 -3.363 -2.688 1.00 79.38 105 GLN A C 1
ATOM 816 O O . GLN A 1 105 ? 18.885 -2.850 -1.695 1.00 79.38 105 GLN A O 1
ATOM 821 N N . VAL A 1 106 ? 18.974 -3.343 -3.882 1.00 76.38 106 VAL A N 1
ATOM 822 C CA . VAL A 1 106 ? 20.307 -2.756 -4.117 1.00 76.38 106 VAL A CA 1
ATOM 823 C C . VAL A 1 106 ? 20.338 -1.255 -3.801 1.00 76.38 106 VAL A C 1
ATOM 825 O O . VAL A 1 106 ? 21.321 -0.749 -3.264 1.00 76.38 106 VAL A O 1
ATOM 828 N N . ILE A 1 107 ? 19.248 -0.529 -4.072 1.00 77.88 107 ILE A N 1
ATOM 829 C CA . ILE A 1 107 ? 19.140 0.917 -3.804 1.00 77.88 107 ILE A CA 1
ATOM 830 C C . ILE A 1 107 ? 19.002 1.215 -2.287 1.00 77.88 107 ILE A C 1
ATOM 832 O O . ILE A 1 107 ? 18.960 2.380 -1.896 1.00 77.88 107 ILE A O 1
A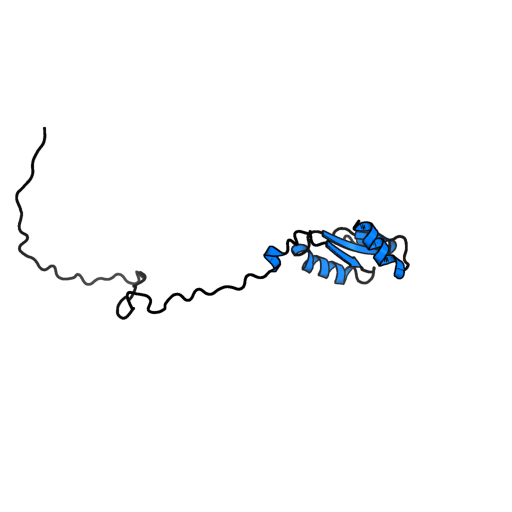TOM 836 N N . ASN A 1 108 ? 18.991 0.200 -1.406 1.00 71.75 108 ASN A N 1
ATOM 837 C CA . ASN A 1 108 ? 18.842 0.346 0.052 1.00 71.75 108 ASN A CA 1
ATOM 838 C C . ASN A 1 108 ? 17.628 1.213 0.441 1.00 71.75 108 ASN A C 1
ATOM 840 O O . ASN A 1 108 ? 17.670 2.024 1.373 1.00 71.75 108 ASN A O 1
ATOM 844 N N . LEU A 1 109 ? 16.523 1.068 -0.295 1.00 77.62 109 LEU A N 1
ATOM 845 C CA . LEU A 1 109 ? 15.275 1.739 0.044 1.00 77.62 109 LEU A CA 1
ATOM 846 C C . LEU A 1 109 ? 14.748 1.132 1.353 1.00 77.62 109 LEU A C 1
ATOM 848 O O . LEU A 1 109 ? 14.598 -0.081 1.457 1.00 77.62 109 LEU A O 1
ATOM 852 N N . ARG A 1 110 ? 14.444 1.967 2.358 1.00 79.88 110 ARG A N 1
ATOM 853 C CA . ARG A 1 110 ? 13.838 1.544 3.642 1.00 79.88 110 ARG A CA 1
ATOM 854 C C . ARG A 1 110 ? 12.364 1.143 3.474 1.00 79.88 110 ARG A C 1
ATOM 856 O O . ARG A 1 110 ? 11.490 1.687 4.147 1.00 79.88 110 ARG A O 1
ATOM 863 N N . LEU A 1 111 ? 12.073 0.271 2.517 1.00 85.38 111 LEU A N 1
ATOM 864 C CA . LEU A 1 111 ? 10.737 -0.226 2.221 1.00 85.38 111 LEU A CA 1
ATOM 865 C C . LEU A 1 111 ? 10.566 -1.599 2.885 1.00 85.38 111 LEU A C 1
ATOM 867 O O . LEU A 1 111 ? 11.395 -2.483 2.659 1.00 85.38 111 LEU A O 1
ATOM 871 N N . PRO A 1 112 ? 9.530 -1.798 3.714 1.00 84.56 112 PRO A N 1
ATOM 872 C CA . PRO A 1 112 ? 9.233 -3.107 4.280 1.00 84.56 112 PRO A CA 1
ATOM 873 C C . PRO A 1 112 ? 8.724 -4.075 3.201 1.00 84.56 112 PRO A C 1
ATOM 875 O O . PRO A 1 112 ? 7.962 -3.683 2.323 1.00 84.56 112 PRO A O 1
ATOM 878 N N . GLY A 1 113 ? 9.125 -5.347 3.293 1.00 87.31 113 GLY A N 1
ATOM 879 C CA . GLY A 1 113 ? 8.441 -6.453 2.613 1.00 87.31 113 GLY A CA 1
ATOM 880 C C . GLY A 1 113 ? 8.331 -6.329 1.089 1.00 87.31 113 GLY A C 1
ATOM 881 O O . GLY A 1 113 ? 7.225 -6.329 0.551 1.00 87.31 113 GLY A O 1
ATOM 882 N N . ILE A 1 114 ? 9.466 -6.222 0.392 1.00 91.44 114 ILE A N 1
ATOM 883 C CA . ILE A 1 114 ? 9.503 -6.223 -1.079 1.00 91.44 114 ILE A CA 1
ATOM 884 C C . ILE A 1 114 ? 9.355 -7.659 -1.594 1.00 91.44 114 ILE A C 1
ATOM 886 O O . ILE A 1 114 ? 10.118 -8.542 -1.205 1.00 91.44 114 ILE A O 1
ATOM 890 N N . VAL A 1 115 ? 8.410 -7.871 -2.505 1.00 91.44 115 VAL A N 1
ATOM 891 C CA . VAL A 1 115 ? 8.148 -9.146 -3.175 1.00 91.44 115 VAL A CA 1
ATOM 892 C C . VAL A 1 115 ? 8.333 -8.965 -4.678 1.00 91.44 115 VAL A C 1
ATOM 894 O O . VAL A 1 115 ? 7.685 -8.121 -5.299 1.00 91.44 115 VAL A O 1
ATOM 897 N N . GLY A 1 116 ? 9.232 -9.766 -5.248 1.00 91.31 116 GLY A N 1
ATOM 898 C CA . GLY A 1 116 ? 9.497 -9.822 -6.681 1.00 91.31 116 GLY A CA 1
ATOM 899 C C . GLY A 1 116 ? 8.754 -10.977 -7.344 1.00 91.31 116 GLY A C 1
ATOM 900 O O . GLY A 1 116 ? 8.874 -12.119 -6.903 1.00 91.31 116 GLY A O 1
ATOM 901 N N . PHE A 1 117 ? 8.016 -10.703 -8.416 1.00 90.44 117 PHE A N 1
ATOM 902 C CA . PHE A 1 117 ? 7.394 -11.732 -9.244 1.00 90.44 117 PHE A CA 1
ATOM 903 C C . PHE A 1 117 ? 8.301 -12.124 -10.404 1.00 90.44 117 PHE A C 1
ATOM 905 O O . PHE A 1 117 ? 8.803 -11.271 -11.132 1.00 90.44 117 PHE A O 1
ATOM 912 N N . VAL A 1 118 ? 8.493 -13.429 -10.592 1.00 88.44 118 VAL A N 1
ATOM 913 C CA . VAL A 1 118 ? 9.240 -13.960 -11.742 1.00 88.44 118 VAL A CA 1
ATOM 914 C C . VAL A 1 118 ? 8.439 -13.783 -13.038 1.00 88.44 118 VAL A C 1
ATOM 916 O O . VAL A 1 118 ? 9.021 -13.542 -14.092 1.00 88.44 118 VAL A O 1
ATOM 919 N N . ASP A 1 119 ? 7.107 -13.864 -12.963 1.00 86.44 119 ASP A N 1
ATOM 920 C CA . ASP A 1 119 ? 6.226 -13.640 -14.109 1.00 86.44 119 ASP A CA 1
ATOM 921 C C . ASP A 1 119 ? 5.908 -12.144 -14.278 1.00 86.44 119 ASP A C 1
ATOM 923 O O . ASP A 1 119 ? 5.333 -11.511 -13.392 1.00 86.44 119 ASP A O 1
ATOM 927 N N . ALA A 1 120 ? 6.281 -11.585 -15.431 1.00 81.56 120 ALA A N 1
ATOM 928 C CA . ALA A 1 120 ? 6.095 -10.173 -15.766 1.00 81.56 120 ALA A CA 1
ATOM 929 C C . ALA A 1 120 ? 4.722 -9.861 -16.394 1.00 81.56 120 ALA A C 1
ATOM 931 O O . ALA A 1 120 ? 4.415 -8.697 -16.664 1.00 81.56 120 ALA A O 1
ATOM 932 N N . ARG A 1 121 ? 3.878 -10.870 -16.655 1.00 88.81 121 ARG A N 1
ATOM 933 C CA . ARG A 1 121 ? 2.565 -10.673 -17.287 1.00 88.81 121 ARG A CA 1
ATOM 934 C C . ARG A 1 121 ? 1.637 -9.889 -16.365 1.00 88.81 121 ARG A C 1
ATOM 936 O O . ARG A 1 121 ? 1.230 -10.379 -15.317 1.00 88.81 121 ARG A O 1
ATOM 943 N N . GLU A 1 122 ? 1.227 -8.698 -16.793 1.00 85.06 122 GLU A N 1
ATOM 944 C CA . GLU A 1 122 ? 0.399 -7.790 -15.985 1.00 85.06 122 GLU A CA 1
ATOM 945 C C . GLU A 1 122 ? -0.922 -8.413 -15.522 1.00 85.06 122 GLU A C 1
ATOM 947 O O . GLU A 1 122 ? -1.331 -8.202 -14.383 1.00 85.06 122 GLU A O 1
ATOM 952 N N . ILE A 1 123 ? -1.537 -9.256 -16.359 1.00 90.75 123 ILE A N 1
ATOM 953 C CA . ILE A 1 123 ? -2.783 -9.959 -16.024 1.00 90.75 123 ILE A CA 1
ATOM 954 C C . ILE A 1 123 ? -2.624 -10.938 -14.851 1.00 90.75 123 ILE A C 1
ATOM 956 O O . ILE A 1 123 ? -3.596 -11.218 -14.155 1.00 90.75 123 ILE A O 1
ATOM 960 N N . LEU A 1 124 ? -1.411 -11.447 -14.608 1.00 90.12 124 LEU A N 1
ATOM 961 C CA . LEU A 1 124 ? -1.130 -12.423 -13.552 1.00 90.12 124 LEU A CA 1
ATOM 962 C C . LEU A 1 124 ? -0.651 -11.774 -12.247 1.00 90.12 124 LEU A C 1
ATOM 964 O O . LEU A 1 124 ? -0.735 -12.402 -11.192 1.00 90.12 124 LEU A O 1
ATOM 968 N N . LYS A 1 125 ? -0.217 -10.506 -12.278 1.00 88.56 125 LYS A N 1
ATOM 969 C CA . LYS A 1 125 ? 0.305 -9.787 -11.100 1.00 88.56 125 LYS A CA 1
ATOM 970 C C . LYS A 1 125 ? -0.678 -9.770 -9.916 1.00 88.56 125 LYS A C 1
ATOM 972 O O . LYS A 1 125 ? -0.245 -10.106 -8.813 1.00 88.56 125 LYS A O 1
ATOM 977 N N . PRO A 1 126 ? -1.987 -9.491 -10.094 1.00 90.00 126 PRO A N 1
ATOM 978 C CA . PRO A 1 126 ? -2.939 -9.532 -8.981 1.00 90.00 126 PRO A CA 1
ATOM 979 C C . PRO A 1 126 ? -3.091 -10.934 -8.375 1.00 90.00 126 PRO A C 1
ATOM 981 O O . PRO A 1 126 ? -3.198 -11.075 -7.161 1.00 90.00 126 PRO A O 1
ATOM 984 N N . PHE A 1 127 ? -3.042 -11.986 -9.198 1.00 91.56 127 PHE A N 1
ATOM 985 C CA . PHE A 1 127 ? -3.137 -13.369 -8.719 1.00 91.56 127 PHE A CA 1
ATOM 986 C C . PHE A 1 127 ? -1.885 -13.789 -7.947 1.00 91.56 127 PHE A C 1
ATOM 988 O O . PHE A 1 127 ? -1.983 -14.468 -6.927 1.00 91.56 127 PHE A O 1
ATOM 995 N N . HIS A 1 128 ? -0.705 -13.346 -8.383 1.00 89.38 128 HIS A N 1
ATOM 996 C CA . HIS A 1 128 ? 0.524 -13.553 -7.623 1.00 89.38 128 HIS A CA 1
ATOM 997 C C . HIS A 1 128 ? 0.525 -12.790 -6.294 1.00 89.38 128 HIS A C 1
ATOM 999 O O . HIS A 1 128 ? 1.039 -13.316 -5.312 1.00 89.38 128 HIS A O 1
ATOM 1005 N N . MET A 1 129 ? -0.082 -11.600 -6.230 1.00 90.00 129 MET A N 1
ATOM 1006 C CA . MET A 1 129 ? -0.282 -10.887 -4.964 1.00 90.00 129 MET A CA 1
ATOM 1007 C C . MET A 1 129 ? -1.201 -11.651 -4.013 1.00 90.00 129 MET A C 1
ATOM 1009 O O . MET A 1 129 ? -0.862 -11.804 -2.844 1.00 90.00 129 MET A O 1
ATOM 1013 N N . LEU A 1 130 ? -2.336 -12.146 -4.510 1.00 89.94 130 LEU A N 1
ATOM 1014 C CA . LEU A 1 130 ? -3.286 -12.926 -3.712 1.00 89.94 130 LEU A CA 1
ATO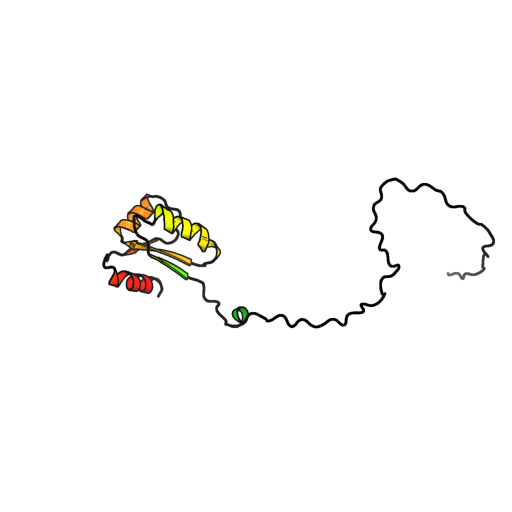M 1015 C C . LEU A 1 130 ? -2.647 -14.208 -3.171 1.00 89.94 130 LEU A C 1
ATOM 1017 O O . LEU A 1 130 ? -2.792 -14.508 -1.994 1.00 89.94 130 LEU A O 1
ATOM 1021 N N . LYS A 1 131 ? -1.818 -14.885 -3.975 1.00 89.88 131 LYS A N 1
ATOM 1022 C CA . LYS A 1 131 ? -1.045 -16.056 -3.530 1.00 89.88 131 LYS A CA 1
ATOM 1023 C C . LYS A 1 131 ? -0.120 -15.775 -2.333 1.00 89.88 131 LYS A C 1
ATOM 1025 O O . LYS A 1 131 ? 0.258 -16.704 -1.635 1.00 89.88 131 LYS A O 1
ATOM 1030 N N . VAL A 1 132 ? 0.310 -14.529 -2.136 1.00 85.81 132 VAL A N 1
ATOM 1031 C CA . VAL A 1 132 ? 1.177 -14.124 -1.009 1.00 85.81 132 VAL A CA 1
ATOM 1032 C C . VAL A 1 132 ? 0.356 -13.753 0.235 1.00 85.81 132 VAL A C 1
ATOM 1034 O O . VAL A 1 132 ? 0.919 -13.588 1.321 1.00 85.81 132 VAL A O 1
ATOM 1037 N N . LEU A 1 133 ? -0.952 -13.561 0.065 1.00 81.12 133 LEU A N 1
ATOM 1038 C CA . LEU A 1 133 ? -1.878 -13.167 1.120 1.00 81.12 133 LEU A CA 1
ATOM 1039 C C . LEU A 1 133 ? -2.548 -14.350 1.811 1.00 81.12 133 LEU A C 1
ATOM 1041 O O . LEU A 1 133 ? -2.811 -14.237 3.009 1.00 81.12 133 LEU A O 1
ATOM 1045 N N . ASP A 1 134 ? -2.793 -15.426 1.065 1.00 70.00 134 ASP A N 1
ATOM 1046 C CA . ASP A 1 134 ? -3.229 -16.729 1.581 1.00 70.00 134 ASP A CA 1
ATOM 1047 C C . ASP A 1 134 ? -2.094 -17.464 2.319 1.00 70.00 134 ASP A C 1
ATOM 1049 O O . ASP A 1 134 ? -2.381 -18.089 3.367 1.00 70.00 134 ASP A O 1
#

Sequence (134 aa):
MISPIRTDCSITGDRVPTPTSQPPNEFHPKVNLAGKPLKPKKVPKTFVRPRYYSTELGIRERLFMGIMTTESTVRSLAVAANKTTSHYVDKLMFFMDAAGAEKAQVINLRLPGIVGFVDAREILKPFHMLKVLD

Secondary structure (DSSP, 8-state):
--------------PPPP---PPTT--------TTS-SS-SS------PPPPGGGTS------EEEEE--TTTIIIIIHHHHHHHTTT-SEEEEEEEHHHHHHHHHTT---S-EEEES---GGGHHHHHHHHH-

pLDDT: mean 76.17, std 16.13, range [34.97, 93.94]

Organism: Lygus hesperus (NCBI:txid30085)